Protein AF-A0A6C0L435-F1 (afdb_monomer)

Foldseek 3Di:
DWDAAPPVRAIDDDDPVPDPDDPDPHDHDPLRVVVQLPDQDFGADPPPRDTDGPPPCPCVPVVVVVVNVVVVVVLVVLLVVLQVQLLVQLVVVVLVCCVVPPPPSVVVVVVLVPDPVNRVVSSVSSVVVVVVVCVVVVHDPCRSHD

Secondary structure (DSSP, 8-state):
-EEE-TTT--EEE--GGG-S--SSSS---HHHHHHHTSSSSPEE-TTT--EE---------HHHHHHHHHHHHHHHHHHHHHHHHHHHHHHHHHHHHHHHH-S-HHHHHHHHHH-TTHHHHHHHHHHHHHHHHHHHHT--S--S--

Organism: NCBI:txid1070528

Mean predicted aligned error: 13.11 Å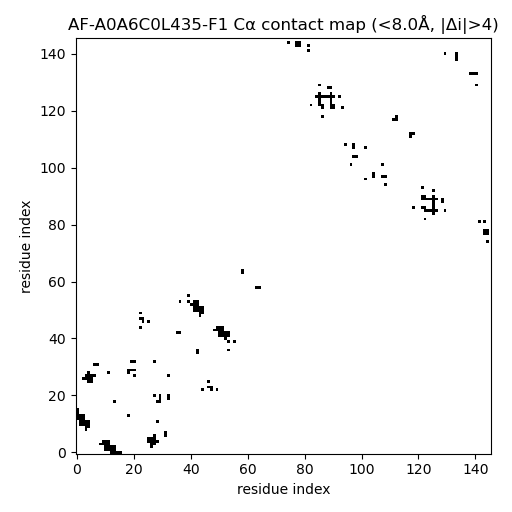

InterPro domains:
  IPR013083 Zinc finger, RING/FYVE/PHD-type [G3DSA:3.30.40.10] (1-66)

Structure (mmCIF, N/CA/C/O backbone):
data_AF-A0A6C0L435-F1
#
_entry.id   AF-A0A6C0L435-F1
#
loop_
_atom_site.group_PDB
_atom_site.id
_atom_site.type_symbol
_atom_site.label_atom_id
_atom_site.label_alt_id
_atom_site.label_comp_id
_atom_site.label_asym_id
_atom_site.label_entity_id
_atom_site.label_seq_id
_atom_site.pdbx_PDB_ins_code
_atom_site.Cartn_x
_atom_site.Cartn_y
_atom_site.Cartn_z
_atom_site.occupancy
_atom_site.B_iso_or_equiv
_atom_site.auth_seq_id
_atom_site.auth_comp_id
_atom_site.auth_asym_id
_atom_site.auth_atom_id
_atom_site.pdbx_PDB_model_num
ATOM 1 N N . MET A 1 1 ? -1.080 -7.404 27.192 1.00 73.25 1 MET A N 1
ATOM 2 C CA . MET A 1 1 ? -1.342 -8.699 26.517 1.00 73.25 1 MET A CA 1
ATOM 3 C C . MET A 1 1 ? -1.484 -8.397 25.034 1.00 73.25 1 MET A C 1
ATOM 5 O O . MET A 1 1 ? -1.904 -7.281 24.741 1.00 73.25 1 MET A O 1
ATOM 9 N N . SER A 1 2 ? -1.103 -9.305 24.133 1.00 80.06 2 SER A N 1
ATOM 10 C CA . SER A 1 2 ? -1.397 -9.1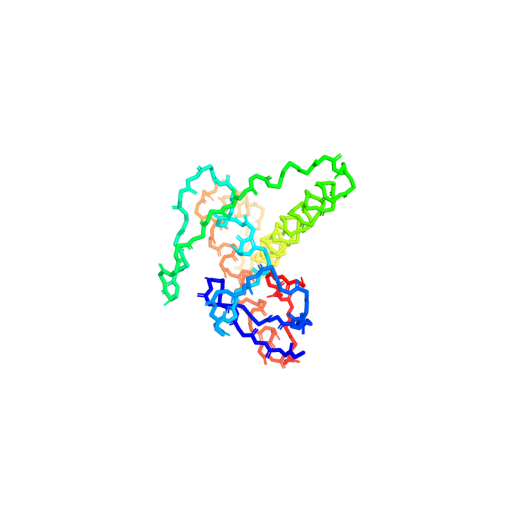49 22.702 1.00 80.06 2 SER A CA 1
ATOM 11 C C . SER A 1 2 ? -2.568 -10.044 22.297 1.00 80.06 2 SER A C 1
ATOM 13 O O . SER A 1 2 ? -2.703 -11.150 22.823 1.00 80.06 2 SER A O 1
ATOM 15 N N . ASP A 1 3 ? -3.447 -9.537 21.434 1.00 86.25 3 ASP A N 1
ATOM 16 C CA . ASP A 1 3 ? -4.533 -10.309 20.815 1.00 86.25 3 ASP A CA 1
ATOM 17 C C . ASP A 1 3 ? -4.888 -9.714 19.440 1.00 86.25 3 ASP A C 1
ATOM 19 O O . ASP A 1 3 ? -4.540 -8.568 19.129 1.00 86.25 3 ASP A O 1
ATOM 23 N N . ILE A 1 4 ? -5.570 -10.496 18.604 1.00 85.50 4 ILE A N 1
ATOM 24 C CA . ILE A 1 4 ? -5.944 -10.131 17.236 1.00 85.50 4 ILE A CA 1
ATOM 25 C C . ILE A 1 4 ? -7.358 -9.549 17.228 1.00 85.50 4 ILE A C 1
ATOM 27 O O . ILE A 1 4 ? -8.328 -10.167 17.675 1.00 85.50 4 ILE A O 1
ATOM 31 N N . CYS A 1 5 ? -7.495 -8.327 16.715 1.00 83.69 5 CYS A N 1
ATOM 32 C CA . CYS A 1 5 ? -8.785 -7.659 16.601 1.00 83.69 5 CYS A CA 1
ATOM 33 C C . CYS A 1 5 ? -9.676 -8.401 15.599 1.00 83.69 5 CYS A C 1
ATOM 35 O O . CYS A 1 5 ? -9.318 -8.547 14.434 1.00 83.69 5 CYS A O 1
ATOM 37 N N . HIS A 1 6 ? -10.886 -8.785 16.005 1.00 85.44 6 HIS A N 1
ATOM 38 C CA . HIS A 1 6 ? -11.796 -9.566 15.157 1.00 85.44 6 HIS A CA 1
ATOM 39 C C . HIS A 1 6 ? -12.408 -8.775 13.985 1.00 85.44 6 HIS A C 1
ATOM 41 O O . HIS A 1 6 ? -13.062 -9.365 13.131 1.00 85.44 6 HIS A O 1
ATOM 47 N N . ILE A 1 7 ? -12.218 -7.451 13.937 1.00 83.06 7 ILE A N 1
ATOM 48 C CA . ILE A 1 7 ? -12.718 -6.596 12.848 1.00 83.06 7 ILE A CA 1
ATOM 49 C C . ILE A 1 7 ? -11.614 -6.290 11.837 1.00 83.06 7 ILE A C 1
ATOM 51 O O . ILE A 1 7 ? -11.785 -6.549 10.650 1.00 83.06 7 ILE A O 1
ATOM 55 N N . CYS A 1 8 ? -10.488 -5.724 12.281 1.00 79.75 8 CYS A N 1
ATOM 56 C CA . CYS A 1 8 ? -9.392 -5.374 11.374 1.00 79.75 8 CYS A CA 1
ATOM 57 C C . CYS A 1 8 ? -8.374 -6.502 11.162 1.00 79.75 8 CYS A C 1
ATOM 59 O O . CYS A 1 8 ? -7.521 -6.355 10.295 1.00 79.75 8 CYS A O 1
ATOM 61 N N . LEU A 1 9 ? -8.482 -7.617 11.898 1.00 85.00 9 LEU A N 1
ATOM 62 C CA . LEU A 1 9 ? -7.597 -8.790 11.819 1.00 85.00 9 LEU A CA 1
ATOM 63 C C . LEU A 1 9 ? -6.117 -8.479 12.090 1.00 85.00 9 LEU A C 1
ATOM 65 O O . LEU A 1 9 ? -5.226 -9.190 11.636 1.00 85.00 9 LEU A O 1
ATOM 69 N N . GLU A 1 10 ? -5.858 -7.421 12.850 1.00 73.69 10 GLU A N 1
ATOM 70 C CA . GLU A 1 10 ? -4.519 -6.973 13.237 1.00 73.69 10 GLU A CA 1
ATOM 71 C C . GLU A 1 10 ? -4.243 -7.316 14.706 1.00 73.69 10 GLU A C 1
ATOM 73 O O . GLU A 1 10 ? -5.156 -7.284 15.536 1.00 73.69 10 GLU A O 1
ATOM 78 N N . GLU A 1 11 ? -2.986 -7.615 15.033 1.00 78.62 11 GLU A N 1
ATOM 79 C CA . GLU A 1 11 ? -2.529 -7.850 16.407 1.00 78.62 11 GLU A CA 1
ATOM 80 C C . GLU A 1 11 ? -2.279 -6.519 17.132 1.00 78.62 11 GLU A C 1
ATOM 82 O O . GLU A 1 11 ? -1.626 -5.628 16.589 1.00 78.62 11 GLU A O 1
ATOM 87 N N . TYR A 1 12 ? -2.781 -6.386 18.361 1.00 74.69 12 TYR A N 1
ATOM 88 C CA . TYR A 1 12 ? -2.568 -5.207 19.204 1.00 74.69 12 TYR A CA 1
ATOM 89 C C . TYR A 1 12 ? -2.063 -5.608 20.581 1.00 74.69 12 TYR A C 1
ATOM 91 O O . TYR A 1 12 ? -2.621 -6.501 21.219 1.00 74.69 12 TYR A O 1
ATOM 99 N N . GLU A 1 13 ? -1.089 -4.859 21.096 1.00 78.50 13 GLU A N 1
ATOM 100 C CA . GLU A 1 13 ? -0.832 -4.820 22.531 1.00 78.50 13 GLU A CA 1
ATOM 101 C C . GLU A 1 13 ? -1.871 -3.930 23.216 1.00 78.50 13 GLU A C 1
ATOM 103 O O . GLU A 1 13 ? -2.045 -2.761 22.870 1.00 78.50 13 GLU A O 1
ATOM 108 N N . TYR A 1 14 ? -2.567 -4.474 24.212 1.00 70.12 14 TYR A N 1
ATOM 109 C CA . TYR A 1 14 ? -3.569 -3.726 24.963 1.00 70.12 14 TYR A CA 1
ATOM 110 C C . TYR A 1 14 ? -3.527 -4.031 26.462 1.00 70.12 14 TYR A C 1
ATOM 112 O O . TYR A 1 14 ? -3.010 -5.061 26.927 1.00 70.12 14 TYR A O 1
ATOM 120 N N . ILE A 1 15 ? -4.095 -3.094 27.220 1.00 77.81 15 ILE A N 1
ATOM 121 C CA . ILE A 1 15 ? -4.386 -3.227 28.645 1.00 77.81 15 ILE A CA 1
ATOM 122 C C . ILE A 1 15 ? -5.883 -3.552 28.738 1.00 77.81 15 ILE A C 1
ATOM 124 O O . ILE A 1 15 ? -6.685 -2.754 28.262 1.00 77.81 15 ILE A O 1
ATOM 128 N N . PRO A 1 16 ? -6.294 -4.699 29.307 1.00 75.94 16 PRO A N 1
ATOM 129 C CA . PRO A 1 16 ? -7.705 -5.095 29.345 1.00 75.94 16 PRO A CA 1
ATOM 130 C C . PRO A 1 16 ? -8.637 -4.034 29.939 1.00 75.94 16 PRO A C 1
ATOM 132 O O . PRO A 1 16 ? -9.746 -3.845 29.460 1.00 75.94 16 PRO A O 1
ATOM 135 N N . GLU A 1 17 ? -8.155 -3.293 30.934 1.00 74.62 17 GLU A N 1
ATOM 136 C CA . GLU A 1 17 ? -8.886 -2.221 31.619 1.00 74.62 17 GLU A CA 1
ATOM 137 C C . GLU A 1 17 ? -9.129 -0.979 30.741 1.00 74.62 17 GLU A C 1
ATOM 139 O O . GLU A 1 17 ? -9.968 -0.150 31.080 1.00 74.62 17 GLU A O 1
ATOM 144 N N . SER A 1 18 ? -8.402 -0.822 29.627 1.00 73.88 18 SER A N 1
ATOM 145 C CA . SER A 1 18 ? -8.553 0.311 28.703 1.00 73.88 18 SER A CA 1
ATOM 146 C C . SER A 1 18 ? -9.403 -0.006 27.468 1.00 73.88 18 SER A C 1
ATOM 148 O O . SER A 1 18 ? -9.595 0.869 26.618 1.00 73.88 18 SER A O 1
ATOM 150 N N . LEU A 1 19 ? -9.915 -1.234 27.347 1.00 78.25 19 LEU A N 1
ATOM 151 C CA . LEU A 1 19 ? -10.854 -1.609 26.293 1.00 78.25 19 LEU A CA 1
ATOM 152 C C . LEU A 1 19 ? -12.219 -0.970 26.537 1.00 78.25 19 LEU A C 1
ATOM 154 O O . LEU A 1 19 ? -12.815 -1.121 27.598 1.00 78.25 19 LEU A O 1
ATOM 158 N N . LEU A 1 20 ? -12.739 -0.298 25.512 1.00 77.94 20 LEU A N 1
ATOM 159 C CA . LEU A 1 20 ? -14.074 0.307 25.539 1.00 77.94 20 LEU A CA 1
ATOM 160 C C . LEU A 1 20 ? -15.197 -0.732 25.419 1.00 77.94 20 LEU A C 1
ATOM 162 O O . LEU A 1 20 ? -16.346 -0.454 25.747 1.00 77.94 20 LEU A O 1
ATOM 166 N N . LYS A 1 21 ? -14.876 -1.911 24.888 1.00 82.56 21 LYS A N 1
ATOM 167 C CA . LYS A 1 21 ? -15.815 -3.008 24.686 1.00 82.56 21 LYS A CA 1
ATOM 168 C C . LYS A 1 21 ? -15.874 -3.892 25.930 1.00 82.56 21 LYS A C 1
ATOM 170 O O . LYS A 1 21 ? -14.858 -4.483 26.283 1.00 82.56 21 LYS A O 1
ATOM 175 N N . ASP A 1 22 ? -17.069 -4.100 26.486 1.00 83.06 22 ASP A N 1
ATOM 176 C CA . ASP A 1 22 ? -17.284 -4.987 27.646 1.00 83.06 22 ASP A CA 1
ATOM 177 C C . ASP A 1 22 ? -18.210 -6.193 27.375 1.00 83.06 22 ASP A C 1
ATOM 179 O O . ASP A 1 22 ? -18.336 -7.087 28.208 1.00 83.06 22 ASP A O 1
ATOM 183 N N . CYS A 1 23 ? -18.841 -6.257 26.199 1.00 83.00 23 CYS A N 1
ATOM 184 C CA . CYS A 1 23 ? -20.000 -7.129 25.996 1.00 83.00 23 CYS A CA 1
ATOM 185 C C . CYS A 1 23 ? -19.681 -8.626 25.833 1.00 83.00 23 CYS A C 1
ATOM 187 O O . CYS A 1 23 ? -20.556 -9.468 26.030 1.00 83.00 23 CYS A O 1
ATOM 189 N N . CYS A 1 24 ? -18.457 -8.980 25.432 1.00 86.50 24 CYS A N 1
ATOM 190 C CA . CYS A 1 24 ? -18.016 -10.368 25.252 1.00 86.50 24 CYS A CA 1
ATOM 191 C C . CYS A 1 24 ? -16.478 -10.464 25.290 1.00 86.50 24 CYS A C 1
ATOM 193 O O . CYS A 1 24 ? -15.814 -9.431 25.193 1.00 86.50 24 CYS A O 1
ATOM 195 N N . PRO A 1 25 ? -15.874 -11.662 25.389 1.00 86.38 25 PRO A N 1
ATOM 196 C CA . PRO A 1 25 ? -14.418 -11.795 25.506 1.00 86.38 25 PRO A CA 1
ATOM 197 C C . PRO A 1 25 ? -13.656 -11.567 24.191 1.00 86.38 25 PRO A C 1
ATOM 199 O O . PRO A 1 25 ? -12.444 -11.407 24.224 1.00 86.38 25 PRO A O 1
ATOM 202 N N . ALA A 1 26 ? -14.332 -11.541 23.035 1.00 87.38 26 ALA A N 1
ATOM 203 C CA . ALA A 1 26 ? -13.662 -11.351 21.749 1.00 87.38 26 ALA A CA 1
ATOM 204 C C . ALA A 1 26 ? -12.985 -9.977 21.660 1.00 87.38 26 ALA A C 1
ATOM 206 O O . ALA A 1 26 ? -13.637 -8.947 21.857 1.00 87.38 26 ALA A O 1
ATOM 207 N N . PHE A 1 27 ? -11.694 -9.941 21.342 1.00 88.00 27 PHE A N 1
ATOM 208 C CA . PHE A 1 27 ? -10.960 -8.687 21.262 1.00 88.00 27 PHE A CA 1
ATOM 209 C C . PHE A 1 27 ? -11.344 -7.883 20.010 1.00 88.00 27 PHE A C 1
ATOM 211 O O . PHE A 1 27 ? -11.270 -8.367 18.877 1.00 88.00 27 PHE A O 1
ATOM 218 N N . ILE A 1 28 ? -11.760 -6.632 20.221 1.00 84.81 28 ILE A N 1
ATOM 219 C CA . ILE A 1 28 ? -11.984 -5.626 19.178 1.00 84.81 28 ILE A CA 1
ATOM 220 C C . ILE A 1 28 ? -11.251 -4.368 19.632 1.00 84.81 28 ILE A C 1
ATOM 222 O O . ILE A 1 28 ? -11.540 -3.849 20.708 1.00 84.81 28 ILE A O 1
ATOM 226 N N . CYS A 1 29 ? -10.305 -3.876 18.830 1.00 80.69 29 CYS A N 1
ATOM 227 C CA . CYS A 1 29 ? -9.523 -2.701 19.199 1.00 80.69 29 CYS A CA 1
ATOM 228 C C . CYS A 1 29 ? -10.418 -1.456 19.327 1.00 80.69 29 CYS A C 1
ATOM 230 O O . CYS A 1 29 ? -11.418 -1.313 18.618 1.00 80.69 29 CYS A O 1
ATOM 232 N N . ASN A 1 30 ? -10.030 -0.516 20.193 1.00 79.69 30 ASN A N 1
ATOM 233 C CA . ASN A 1 30 ? -10.811 0.697 20.459 1.00 79.69 30 ASN A CA 1
ATOM 234 C C . ASN A 1 30 ? -11.072 1.541 19.202 1.00 79.69 30 ASN A C 1
ATOM 236 O O . ASN A 1 30 ? -12.099 2.206 19.130 1.00 79.69 30 ASN A O 1
ATOM 240 N N . CYS A 1 31 ? -10.192 1.488 18.196 1.00 76.75 31 CYS A N 1
ATOM 241 C CA . CYS A 1 31 ? -10.419 2.160 16.915 1.00 76.75 31 CYS A CA 1
ATOM 242 C C . CYS A 1 31 ? -11.590 1.530 16.145 1.00 76.75 31 CYS A C 1
ATOM 244 O O . CYS A 1 31 ? -12.470 2.236 15.661 1.00 76.75 31 CYS A O 1
ATOM 246 N N . CYS A 1 32 ? -11.623 0.197 16.043 1.00 77.31 32 CYS A N 1
ATOM 247 C CA . CYS A 1 32 ? -12.716 -0.508 15.374 1.00 77.31 32 CYS A CA 1
ATOM 248 C C . CYS A 1 32 ? -14.017 -0.411 16.173 1.00 77.31 32 CYS A C 1
ATOM 250 O O . CYS A 1 32 ? -15.075 -0.221 15.583 1.00 77.31 32 CYS A O 1
ATOM 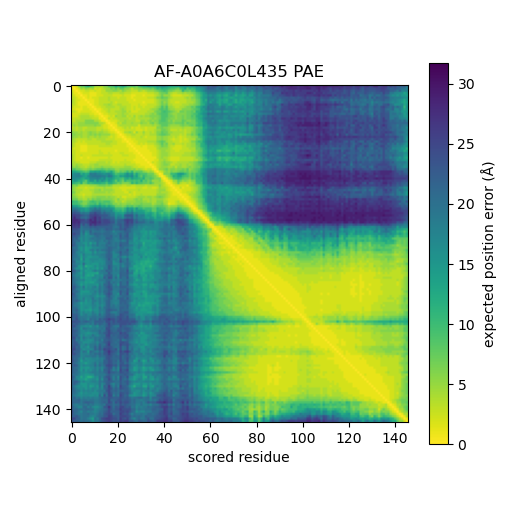252 N N . TRP A 1 33 ? -13.930 -0.489 17.504 1.00 82.25 33 TRP A N 1
ATOM 253 C CA . TRP A 1 33 ? -15.078 -0.294 18.383 1.00 82.25 33 TRP A CA 1
ATOM 254 C C . TRP A 1 33 ? -15.639 1.124 18.252 1.00 82.25 33 TRP A C 1
ATOM 256 O O . TRP A 1 33 ? -16.821 1.274 17.991 1.00 82.25 33 TRP A O 1
ATOM 266 N N . GLY A 1 34 ? -14.795 2.160 18.301 1.00 74.75 34 GLY A N 1
ATOM 267 C CA . GLY A 1 34 ? -15.205 3.558 18.129 1.00 74.75 34 GLY A CA 1
ATOM 268 C C . GLY A 1 34 ? -15.950 3.824 16.820 1.00 74.75 34 GLY A C 1
ATOM 269 O O . GLY A 1 34 ? -16.961 4.514 16.826 1.00 74.75 34 GLY A O 1
ATOM 270 N N . ARG A 1 35 ? -15.526 3.197 15.715 1.00 74.56 35 ARG A N 1
ATOM 271 C CA . ARG A 1 35 ? -16.231 3.294 14.424 1.00 74.56 35 ARG A CA 1
ATOM 272 C C . ARG A 1 35 ? -17.618 2.664 14.434 1.00 74.56 35 ARG A C 1
ATOM 274 O O . ARG A 1 35 ? -18.492 3.143 13.722 1.00 74.56 35 ARG A O 1
ATOM 281 N N . LEU A 1 36 ? -17.823 1.601 15.216 1.00 73.12 36 LEU A N 1
ATOM 282 C CA . LEU A 1 36 ? -19.159 1.036 15.413 1.00 73.12 36 LEU A CA 1
ATOM 283 C C . LEU A 1 36 ? -20.050 1.989 16.213 1.00 73.12 36 LEU A C 1
ATOM 285 O O . LEU A 1 36 ? -21.252 1.974 16.025 1.00 73.12 36 LEU A O 1
ATOM 289 N N . LEU A 1 37 ? -19.476 2.833 17.072 1.00 70.50 37 LEU A N 1
ATOM 290 C CA . LEU A 1 37 ? -20.217 3.757 17.934 1.00 70.50 37 LEU A CA 1
ATOM 291 C C . LEU A 1 37 ? -20.571 5.093 17.247 1.00 70.50 37 LEU A C 1
ATOM 293 O O . LEU A 1 37 ? -21.259 5.912 17.850 1.00 70.50 37 LEU A O 1
ATOM 297 N N . ASP A 1 38 ? -20.113 5.338 16.014 1.00 63.28 38 ASP A N 1
ATOM 298 C CA . ASP A 1 38 ? -20.179 6.656 15.353 1.00 63.28 38 ASP A CA 1
ATOM 299 C C . ASP A 1 38 ? -21.563 6.987 14.732 1.00 63.28 38 ASP A C 1
ATOM 301 O O . ASP A 1 38 ? -21.722 8.000 14.049 1.00 63.28 38 ASP A O 1
ATOM 305 N N . SER A 1 39 ? -22.598 6.165 14.971 1.00 58.38 39 SER A N 1
ATOM 306 C CA . SER A 1 39 ? -23.988 6.459 14.573 1.00 58.38 39 SER A CA 1
ATOM 307 C C . SER A 1 39 ? -24.962 6.433 15.759 1.00 58.38 39 SER A C 1
ATOM 309 O O . SER A 1 39 ? -24.759 5.723 16.739 1.00 58.38 39 SER A O 1
ATOM 311 N N . ASN A 1 40 ? -26.048 7.209 15.665 1.00 55.16 40 ASN A N 1
ATOM 312 C CA . ASN A 1 40 ? -27.116 7.301 16.678 1.00 55.16 40 ASN A CA 1
ATOM 313 C C . ASN A 1 40 ? -28.036 6.052 16.715 1.00 55.16 40 ASN A C 1
ATOM 315 O O . ASN A 1 40 ? -29.140 6.118 17.259 1.00 55.16 40 ASN A O 1
ATOM 319 N N . ASP A 1 41 ? -27.629 4.942 16.102 1.00 62.38 41 ASP A N 1
ATOM 320 C CA . ASP A 1 41 ? -28.462 3.752 15.969 1.00 62.38 41 ASP A CA 1
ATOM 321 C C . ASP A 1 41 ? -28.278 2.783 17.144 1.00 62.38 41 ASP A C 1
ATOM 323 O O . ASP A 1 41 ? -27.336 2.864 17.932 1.00 62.38 41 ASP A O 1
ATOM 327 N N . ILE A 1 42 ? -29.219 1.848 17.272 1.00 61.31 42 ILE A N 1
ATOM 328 C CA . ILE A 1 42 ? -29.047 0.683 18.137 1.00 61.31 42 ILE A CA 1
ATOM 329 C C . ILE A 1 42 ? -27.986 -0.207 17.491 1.00 61.31 42 ILE A C 1
ATOM 331 O O . ILE A 1 42 ? -28.193 -0.726 16.391 1.00 61.31 42 ILE A O 1
ATOM 335 N N . HIS A 1 43 ? -26.869 -0.398 18.185 1.00 73.38 43 HIS A N 1
ATOM 336 C CA . HIS A 1 43 ? -25.747 -1.174 17.677 1.00 73.38 43 HIS A CA 1
ATOM 337 C C . HIS A 1 43 ? -25.759 -2.592 18.222 1.00 73.38 43 HIS A C 1
ATOM 339 O O . HIS A 1 43 ? -26.158 -2.848 19.359 1.00 73.38 43 HIS A O 1
ATOM 345 N N . HIS A 1 44 ? -25.286 -3.516 17.393 1.00 81.38 44 HIS A N 1
ATOM 346 C CA . HIS A 1 44 ? -25.089 -4.910 17.762 1.00 81.38 44 HIS A CA 1
ATOM 347 C C . HIS A 1 44 ? -23.600 -5.219 17.731 1.00 81.38 44 HIS A C 1
ATOM 349 O O . HIS A 1 44 ? -22.880 -4.802 16.819 1.00 81.38 44 HIS A O 1
ATOM 355 N N . CYS A 1 45 ? -23.125 -5.988 18.708 1.00 82.44 45 CYS A N 1
ATOM 356 C CA . CYS A 1 45 ? -21.759 -6.484 18.651 1.00 82.44 45 CYS A CA 1
ATOM 357 C C . CYS A 1 45 ? -21.644 -7.464 17.477 1.00 82.44 45 CYS A C 1
ATOM 359 O O . CYS A 1 45 ? -22.410 -8.425 17.441 1.00 82.44 45 CYS A O 1
ATOM 361 N N . PRO A 1 46 ? -20.665 -7.316 16.569 1.00 81.69 46 PRO A N 1
ATOM 362 C CA . PRO A 1 46 ? -20.536 -8.210 15.416 1.00 81.69 46 PRO A CA 1
ATOM 363 C C . PRO A 1 46 ? -20.155 -9.653 15.785 1.00 81.69 46 PRO A C 1
ATOM 365 O O . PRO A 1 46 ? -20.095 -10.502 14.904 1.00 81.69 46 PRO A O 1
ATOM 368 N N . ILE A 1 47 ? -19.863 -9.932 17.061 1.00 86.94 47 ILE A N 1
ATOM 369 C CA . ILE A 1 47 ? -19.425 -11.253 17.528 1.00 86.94 47 ILE A CA 1
ATOM 370 C C . ILE A 1 47 ? -20.489 -11.954 18.370 1.00 86.94 47 ILE A C 1
ATOM 372 O O . ILE A 1 47 ? -20.752 -13.132 18.167 1.00 86.94 47 ILE A O 1
ATOM 376 N N . CYS A 1 48 ? -21.073 -11.253 19.344 1.00 86.31 48 CYS A N 1
ATOM 377 C CA . CYS A 1 48 ? -22.033 -11.842 20.283 1.00 86.31 48 CYS A CA 1
ATOM 378 C C . CYS A 1 48 ? -23.461 -11.320 20.107 1.00 86.31 48 CYS A C 1
ATOM 380 O O . CYS A 1 48 ? -24.323 -11.686 20.897 1.00 86.31 48 CYS A O 1
ATOM 382 N N . GLU A 1 49 ? -23.690 -10.429 19.137 1.00 84.69 49 GLU A N 1
ATOM 383 C CA . GLU A 1 49 ? -24.982 -9.795 18.832 1.00 84.69 49 GLU A CA 1
ATOM 384 C C . GLU A 1 49 ? -25.629 -9.038 20.003 1.00 84.69 49 GLU A C 1
ATOM 386 O O . GLU A 1 49 ? -26.741 -8.531 19.878 1.00 84.69 49 GLU A O 1
ATOM 391 N N . THR A 1 50 ? -24.923 -8.889 21.130 1.00 84.88 50 THR A N 1
ATOM 392 C CA . THR A 1 50 ? -25.392 -8.101 22.267 1.00 84.88 50 THR A CA 1
ATOM 393 C C . THR A 1 50 ? -25.673 -6.681 21.806 1.00 84.88 50 THR A C 1
ATOM 395 O O . THR A 1 50 ? -24.807 -6.024 21.220 1.00 84.88 50 THR A O 1
ATOM 398 N N . VAL A 1 51 ? -26.892 -6.233 22.090 1.00 78.81 51 VAL A N 1
ATOM 399 C CA . VAL A 1 51 ? -27.347 -4.877 21.819 1.00 78.81 51 VAL A CA 1
ATOM 400 C C . VAL A 1 51 ? -26.691 -3.929 22.810 1.00 78.81 51 VAL A C 1
ATOM 402 O O . VAL A 1 51 ? -26.753 -4.158 24.019 1.00 78.81 51 VAL A O 1
ATOM 405 N N . PHE A 1 52 ? -26.109 -2.848 22.312 1.00 72.56 52 PHE A N 1
ATOM 406 C CA . PHE A 1 52 ? -25.660 -1.739 23.141 1.00 72.56 52 PHE A CA 1
ATOM 407 C C . PHE A 1 52 ? -26.183 -0.430 22.562 1.00 72.56 52 PHE A C 1
ATOM 409 O O . PHE A 1 52 ? -26.141 -0.184 21.356 1.00 72.56 52 PHE A O 1
ATOM 416 N N . GLN A 1 53 ? -26.702 0.414 23.447 1.00 61.44 53 GLN A N 1
ATOM 417 C CA . GLN A 1 53 ? -26.950 1.807 23.130 1.00 61.44 53 GLN A CA 1
ATOM 418 C C . GLN A 1 53 ? -25.755 2.599 23.616 1.00 61.44 53 GLN A C 1
ATOM 420 O O . GLN A 1 53 ? -25.379 2.540 24.786 1.00 61.44 53 GLN A O 1
ATOM 425 N N . VAL A 1 54 ? -25.159 3.339 22.694 1.00 58.59 54 VAL A N 1
ATOM 426 C CA . VAL A 1 54 ? -24.263 4.417 23.070 1.00 58.59 54 VAL A CA 1
ATOM 427 C C . VAL A 1 54 ? -25.193 5.511 23.559 1.00 58.59 54 VAL A C 1
ATOM 429 O O . VAL A 1 54 ? -25.788 6.225 22.750 1.00 58.59 54 VAL A O 1
ATOM 432 N N . ASP A 1 55 ? -25.362 5.631 24.879 1.00 50.31 55 ASP A N 1
ATOM 433 C CA . ASP A 1 55 ? -25.667 6.947 25.432 1.00 50.31 55 ASP A CA 1
ATOM 434 C C . ASP A 1 55 ? -24.627 7.843 24.798 1.00 50.31 55 ASP A C 1
ATOM 436 O O . ASP A 1 55 ? -23.436 7.561 24.973 1.00 50.31 55 ASP A O 1
ATOM 440 N N . ARG A 1 56 ? -25.058 8.805 23.962 1.00 46.59 56 ARG A N 1
ATOM 441 C CA . ARG A 1 56 ? -24.140 9.750 23.330 1.00 46.59 56 ARG A CA 1
ATOM 442 C C . ARG A 1 56 ? -23.139 10.087 24.408 1.00 46.59 56 ARG A C 1
ATOM 444 O O . ARG A 1 56 ? -23.505 10.665 25.433 1.00 46.59 56 ARG A O 1
ATOM 451 N N . ILE A 1 57 ? -21.889 9.699 24.181 1.00 47.69 57 ILE A N 1
ATOM 452 C CA . ILE A 1 57 ? -20.814 10.373 24.858 1.00 47.69 57 ILE A CA 1
ATOM 453 C C . ILE A 1 57 ? -20.957 11.759 24.245 1.00 47.69 57 ILE A C 1
ATOM 455 O O . ILE A 1 57 ? -20.458 12.028 23.153 1.00 47.69 57 ILE A O 1
ATOM 459 N N . ASP A 1 58 ? -21.770 12.611 24.873 1.00 44.38 58 ASP A N 1
ATOM 460 C CA . ASP A 1 58 ? -21.585 14.036 24.785 1.00 44.38 58 ASP A CA 1
ATOM 461 C C . ASP A 1 58 ? -20.165 14.162 25.297 1.00 44.38 58 ASP A C 1
ATOM 463 O O . ASP A 1 58 ? -19.895 14.152 26.500 1.00 44.38 58 ASP A O 1
ATOM 467 N N . ILE A 1 59 ? -19.223 14.131 24.356 1.00 48.41 59 ILE A N 1
ATOM 468 C CA . ILE A 1 59 ? -17.839 14.447 24.607 1.00 48.41 59 ILE A CA 1
ATOM 469 C C . ILE A 1 59 ? -17.862 15.956 24.867 1.00 48.41 59 ILE A C 1
ATOM 471 O O . ILE A 1 59 ? -17.474 16.772 24.035 1.00 48.41 59 ILE A O 1
ATOM 475 N N . ALA A 1 60 ? -18.421 16.333 26.016 1.00 48.44 60 ALA A N 1
ATOM 476 C CA . ALA A 1 60 ? -18.412 17.672 26.563 1.00 48.44 60 ALA A CA 1
ATOM 477 C C . ALA A 1 60 ? -16.981 18.052 26.968 1.00 48.44 60 ALA A C 1
ATOM 479 O O . ALA A 1 60 ? -16.705 19.225 27.193 1.00 48.44 60 ALA A O 1
ATOM 480 N N . ASP A 1 61 ? -16.066 17.074 27.020 1.00 52.84 61 ASP A N 1
ATOM 481 C CA . ASP A 1 61 ? -14.642 17.294 27.205 1.00 52.84 61 ASP A CA 1
ATOM 482 C C . ASP A 1 61 ? -13.913 17.441 25.849 1.00 52.84 61 ASP A C 1
ATOM 484 O O . ASP A 1 61 ? -13.574 16.442 25.205 1.00 52.84 61 ASP A O 1
ATOM 488 N N . PRO A 1 62 ? -13.616 18.671 25.394 1.00 56.53 62 PRO A N 1
ATOM 489 C CA . PRO A 1 62 ? -12.927 18.918 24.126 1.00 56.53 62 PRO A CA 1
ATOM 490 C C . PRO A 1 62 ? -11.563 18.213 24.013 1.00 56.53 62 PRO A C 1
ATOM 492 O O . PRO A 1 62 ? -11.079 17.997 22.898 1.00 56.53 62 PRO A O 1
ATOM 495 N N . ILE A 1 63 ? -10.949 17.817 25.134 1.00 57.91 63 ILE A N 1
ATOM 496 C CA . ILE A 1 63 ? -9.640 17.154 25.167 1.00 57.91 63 ILE A CA 1
ATOM 497 C C . ILE A 1 63 ? -9.717 15.728 24.605 1.00 57.91 63 ILE A C 1
ATOM 499 O O . ILE A 1 63 ? -8.846 15.324 23.828 1.00 57.91 63 ILE A O 1
ATOM 503 N N . SER A 1 64 ? -10.746 14.959 24.959 1.00 51.78 64 SER A N 1
ATOM 504 C CA . SER A 1 64 ? -10.900 13.578 24.476 1.00 51.78 64 SER A CA 1
ATOM 505 C C . SER A 1 64 ? -11.305 13.534 22.998 1.00 51.78 64 SER A C 1
ATOM 507 O O . SER A 1 64 ? -10.743 12.739 22.240 1.00 51.78 64 SER A O 1
ATOM 509 N N . ARG A 1 65 ? -12.147 14.475 22.542 1.00 58.28 65 ARG A N 1
ATOM 510 C CA . ARG A 1 65 ? -12.465 14.656 21.112 1.00 58.28 65 ARG A CA 1
ATOM 511 C C . ARG A 1 65 ? -11.226 15.006 20.285 1.00 58.28 65 ARG A C 1
ATOM 513 O O . ARG A 1 65 ? -11.024 14.447 19.209 1.00 58.28 65 ARG A O 1
ATOM 520 N N . TYR A 1 66 ? -10.377 15.900 20.794 1.00 64.50 66 TYR A N 1
ATOM 521 C CA . TYR A 1 66 ? -9.118 16.257 20.138 1.00 64.50 66 TYR A CA 1
ATOM 522 C C . TYR A 1 66 ? -8.177 15.052 20.007 1.00 64.50 66 TYR A C 1
ATOM 524 O O . TYR A 1 66 ? -7.606 14.837 18.940 1.00 64.50 66 TYR A O 1
ATOM 532 N N . ARG A 1 67 ? -8.042 14.230 21.060 1.00 63.53 67 ARG A N 1
ATOM 533 C CA . ARG A 1 67 ? -7.208 13.016 21.017 1.00 63.53 67 ARG A CA 1
ATOM 534 C C . ARG A 1 67 ? -7.708 11.995 19.997 1.00 63.53 67 ARG A C 1
ATOM 536 O O . ARG A 1 67 ? -6.880 11.420 19.296 1.00 63.53 67 ARG A O 1
ATOM 543 N N . TYR A 1 68 ? -9.023 11.799 19.893 1.00 63.97 68 TYR A N 1
ATOM 544 C CA . TYR A 1 68 ? -9.617 10.906 18.895 1.00 63.97 68 TYR A CA 1
ATOM 545 C C . TYR A 1 68 ? -9.280 11.358 17.466 1.00 63.97 68 TYR A C 1
ATOM 547 O O . TYR A 1 68 ? -8.659 10.610 16.715 1.00 63.97 68 TYR A O 1
ATOM 555 N N . ILE A 1 69 ? -9.566 12.624 17.136 1.00 71.00 69 ILE A N 1
ATOM 556 C CA . ILE A 1 69 ? -9.269 13.204 15.813 1.00 71.00 69 ILE A CA 1
ATOM 557 C C . ILE A 1 69 ? -7.769 13.124 15.500 1.00 71.00 69 ILE A C 1
ATOM 559 O O . ILE A 1 69 ? -7.372 12.807 14.381 1.00 71.00 69 ILE A O 1
ATOM 563 N N . LEU A 1 70 ? -6.914 13.406 16.485 1.00 71.50 70 LEU A N 1
ATOM 564 C CA . LEU A 1 70 ? -5.467 13.366 16.306 1.00 71.50 70 LEU A CA 1
ATOM 565 C C . LEU A 1 70 ? -4.959 11.942 16.034 1.00 71.50 70 LEU A C 1
ATOM 567 O O . LEU A 1 70 ? -4.059 11.771 15.210 1.00 71.50 70 LEU A O 1
ATOM 571 N N . ASN A 1 71 ? -5.532 10.929 16.688 1.00 68.31 71 ASN A N 1
ATOM 572 C CA . ASN A 1 71 ? -5.206 9.530 16.418 1.00 68.31 71 ASN A CA 1
ATOM 573 C C . ASN A 1 71 ? -5.683 9.090 15.032 1.00 68.31 71 ASN A C 1
ATOM 575 O O . ASN A 1 71 ? -4.893 8.481 14.313 1.00 68.31 71 ASN A O 1
ATOM 579 N N . ASP A 1 72 ? -6.893 9.464 14.616 1.00 70.44 72 ASP A N 1
ATOM 580 C CA . ASP A 1 72 ? -7.396 9.184 13.264 1.00 70.44 72 ASP A CA 1
ATOM 581 C C . ASP A 1 72 ? -6.523 9.834 12.184 1.00 70.44 72 ASP A C 1
ATOM 583 O O . ASP A 1 72 ? -6.131 9.179 11.216 1.00 70.44 72 ASP A O 1
ATOM 587 N N . CYS A 1 73 ? -6.129 11.096 12.373 1.00 73.38 73 CYS A N 1
ATOM 588 C CA . CYS A 1 73 ? -5.203 11.773 11.467 1.00 73.38 73 CYS A CA 1
ATOM 589 C C . CYS A 1 73 ? -3.852 11.052 11.397 1.00 73.38 73 CYS A C 1
ATOM 591 O O . CYS A 1 73 ? -3.332 10.838 10.304 1.00 73.38 73 CYS A O 1
ATOM 593 N N . LYS A 1 74 ? -3.276 10.649 12.539 1.00 72.75 74 LYS A N 1
ATOM 594 C CA . LYS A 1 74 ? -2.013 9.889 12.568 1.00 72.75 74 LYS A CA 1
ATOM 595 C C . LYS A 1 74 ? -2.131 8.571 11.810 1.00 72.75 74 LYS A C 1
ATOM 597 O O . LYS A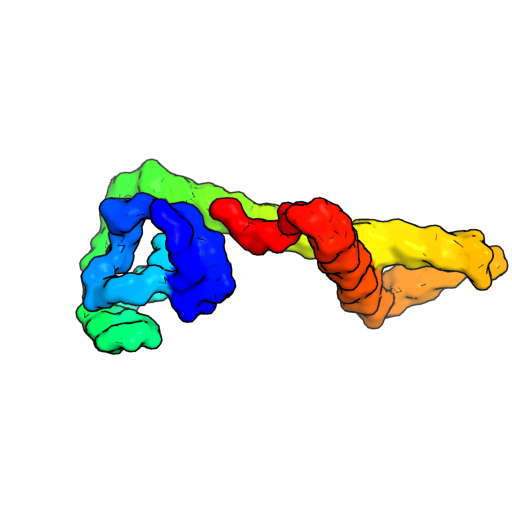 1 74 ? -1.275 8.269 10.985 1.00 72.75 74 LYS A O 1
ATOM 602 N N . CYS A 1 75 ? -3.204 7.831 12.064 1.00 72.69 75 CYS A N 1
ATOM 603 C CA . CYS A 1 75 ? -3.569 6.598 11.377 1.00 72.69 75 CYS A CA 1
ATOM 604 C C . CYS A 1 75 ? -3.638 6.813 9.852 1.00 72.69 75 CYS A C 1
ATOM 606 O O . CYS A 1 75 ? -3.016 6.075 9.083 1.00 72.69 75 CYS A O 1
ATOM 608 N N . PHE A 1 76 ? -4.316 7.875 9.412 1.00 78.81 76 PHE A N 1
ATOM 609 C CA . PHE A 1 76 ? -4.429 8.231 8.003 1.00 78.81 76 PHE A CA 1
ATOM 610 C C . PHE A 1 76 ? -3.073 8.588 7.378 1.00 78.81 76 PHE A C 1
ATOM 612 O O . PHE A 1 76 ? -2.710 8.026 6.344 1.00 78.81 76 PHE A O 1
ATOM 619 N N . PHE A 1 77 ? -2.298 9.477 8.008 1.00 82.25 77 PHE A N 1
ATOM 620 C CA . PHE A 1 77 ? -0.973 9.870 7.516 1.00 82.25 77 PHE A CA 1
ATOM 621 C C . PHE A 1 77 ? -0.013 8.688 7.446 1.00 82.25 77 PHE A C 1
ATOM 623 O O . PHE A 1 77 ? 0.748 8.570 6.486 1.00 82.25 77 PHE A O 1
ATOM 630 N N . TYR A 1 78 ? -0.075 7.792 8.430 1.00 80.00 78 TYR A N 1
ATOM 631 C CA . TYR A 1 78 ? 0.744 6.594 8.445 1.00 80.00 78 TYR A CA 1
ATOM 632 C C . TYR A 1 78 ? 0.408 5.686 7.251 1.00 80.00 78 TYR A C 1
ATOM 634 O O . TYR A 1 78 ? 1.295 5.349 6.463 1.00 80.00 78 TYR A O 1
ATOM 642 N N . ARG A 1 79 ? -0.877 5.389 7.021 1.00 81.31 79 ARG A N 1
ATOM 643 C CA . ARG A 1 79 ? -1.332 4.605 5.856 1.00 81.31 79 ARG A CA 1
ATOM 644 C C . ARG A 1 79 ? -0.967 5.251 4.527 1.00 81.31 79 ARG A C 1
ATOM 646 O O . ARG A 1 79 ? -0.499 4.578 3.611 1.00 81.31 79 ARG A O 1
ATOM 653 N N . PHE A 1 80 ? -1.143 6.563 4.430 1.00 87.19 80 PHE A N 1
ATOM 654 C CA . PHE A 1 80 ? -0.744 7.315 3.250 1.00 87.19 80 PHE A CA 1
ATOM 655 C C . PHE A 1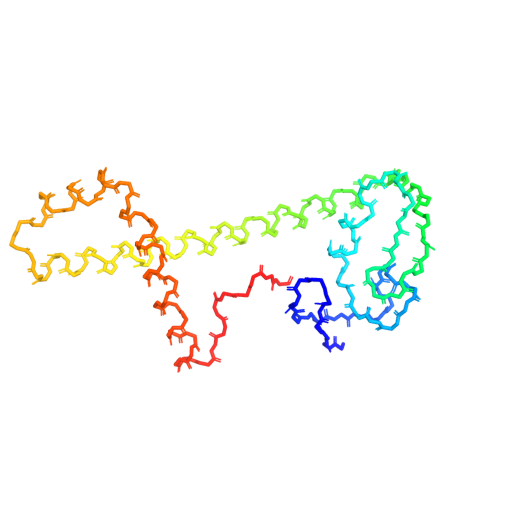 80 ? 0.769 7.220 3.008 1.00 87.19 80 PHE A C 1
ATOM 657 O O . PHE A 1 80 ? 1.201 7.048 1.869 1.00 87.19 80 PHE A O 1
ATOM 664 N N . SER A 1 81 ? 1.582 7.253 4.068 1.00 87.31 81 SER A N 1
ATOM 665 C CA . SER A 1 81 ? 3.036 7.113 3.950 1.00 87.31 81 SER A CA 1
ATOM 666 C C . SER A 1 81 ? 3.468 5.719 3.477 1.00 87.31 81 SER A C 1
ATOM 668 O O . SER A 1 81 ? 4.409 5.623 2.689 1.00 87.31 81 SER A O 1
ATOM 670 N N . ILE A 1 82 ? 2.750 4.653 3.863 1.00 89.31 82 ILE A N 1
ATOM 671 C CA . ILE A 1 82 ? 2.965 3.300 3.320 1.00 89.31 82 ILE A CA 1
ATOM 672 C C . ILE A 1 82 ? 2.715 3.283 1.808 1.00 89.31 82 ILE A C 1
ATOM 674 O O . ILE A 1 82 ? 3.565 2.816 1.051 1.00 89.31 82 ILE A O 1
ATOM 678 N N . LEU A 1 83 ? 1.581 3.828 1.357 1.00 91.56 83 LEU A N 1
ATOM 679 C CA . LEU A 1 83 ? 1.251 3.880 -0.071 1.00 91.56 83 LEU A CA 1
ATOM 680 C C . LEU A 1 83 ? 2.292 4.681 -0.859 1.00 91.56 83 LEU A C 1
ATOM 682 O O . LEU A 1 83 ? 2.757 4.237 -1.910 1.00 91.56 83 LEU A O 1
ATOM 686 N N . LEU A 1 84 ? 2.710 5.831 -0.323 1.00 92.75 84 LEU A N 1
ATOM 687 C CA . LEU A 1 84 ? 3.759 6.647 -0.925 1.00 92.75 84 LEU A CA 1
ATOM 688 C C . LEU A 1 84 ? 5.075 5.864 -1.031 1.00 92.75 84 LEU A C 1
ATOM 690 O O . LEU A 1 84 ? 5.710 5.882 -2.082 1.00 92.75 84 LEU A O 1
ATOM 694 N N . LYS A 1 85 ? 5.461 5.136 0.024 1.00 92.31 85 LYS A N 1
ATOM 695 C CA . LYS A 1 85 ? 6.656 4.280 0.038 1.00 92.31 85 LYS A CA 1
ATOM 696 C C . LYS A 1 85 ? 6.604 3.226 -1.069 1.00 92.31 85 LYS A C 1
ATOM 698 O O . LYS A 1 85 ? 7.609 3.027 -1.746 1.00 92.31 85 LYS A O 1
ATOM 703 N N . TRP A 1 86 ? 5.458 2.579 -1.287 1.00 94.62 86 TRP A N 1
ATOM 704 C CA . TRP A 1 86 ? 5.302 1.591 -2.363 1.00 94.62 86 TRP A CA 1
ATOM 705 C C . TRP A 1 86 ? 5.475 2.212 -3.741 1.00 94.62 86 TRP A C 1
ATOM 707 O O . TRP A 1 86 ? 6.258 1.707 -4.542 1.00 94.62 86 TRP A O 1
ATOM 717 N N . ILE A 1 87 ? 4.799 3.334 -3.997 1.00 95.88 87 ILE A N 1
ATOM 718 C CA . ILE A 1 87 ? 4.918 4.060 -5.266 1.00 95.88 87 ILE A CA 1
ATOM 719 C C . ILE A 1 87 ? 6.380 4.436 -5.515 1.00 95.88 87 ILE A C 1
ATOM 721 O O . ILE A 1 87 ? 6.903 4.204 -6.601 1.00 95.88 87 ILE A O 1
ATOM 725 N N . LEU A 1 88 ? 7.055 4.969 -4.497 1.00 95.69 88 LEU A N 1
ATOM 726 C CA . LEU A 1 88 ? 8.415 5.483 -4.609 1.00 95.69 88 LEU A CA 1
ATOM 727 C C . LEU A 1 88 ? 9.432 4.361 -4.865 1.00 95.69 88 LEU A C 1
ATOM 729 O O . LEU A 1 88 ? 10.274 4.494 -5.751 1.00 95.69 88 LEU A O 1
ATOM 733 N N . ILE A 1 89 ? 9.314 3.230 -4.160 1.00 95.88 89 ILE A N 1
ATOM 734 C CA . ILE A 1 89 ? 10.156 2.045 -4.390 1.00 95.88 89 ILE A CA 1
ATOM 735 C C . ILE A 1 89 ? 9.914 1.481 -5.790 1.00 95.88 89 ILE A C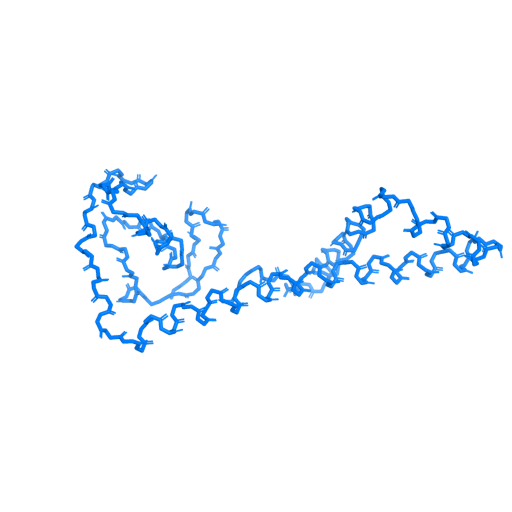 1
ATOM 737 O O . ILE A 1 89 ? 10.870 1.301 -6.542 1.00 95.88 89 ILE A O 1
ATOM 741 N N . GLY A 1 90 ? 8.652 1.255 -6.166 1.00 96.31 90 GLY A N 1
ATOM 742 C CA . GLY A 1 90 ? 8.308 0.738 -7.491 1.00 96.31 90 GLY A CA 1
ATOM 743 C C . GLY A 1 90 ? 8.814 1.640 -8.617 1.00 96.31 90 GLY A C 1
ATOM 744 O O . GLY A 1 90 ? 9.364 1.153 -9.609 1.00 96.31 90 GLY A O 1
ATOM 745 N N . TYR A 1 91 ? 8.708 2.959 -8.435 1.00 96.56 91 TYR A N 1
ATOM 746 C CA . TYR A 1 91 ? 9.155 3.936 -9.419 1.00 96.56 91 TYR A CA 1
ATOM 747 C C . TYR A 1 91 ? 10.677 3.914 -9.559 1.00 96.56 91 TYR A C 1
ATOM 749 O O . TYR A 1 91 ? 11.176 3.794 -10.676 1.00 96.56 91 TYR A O 1
ATOM 757 N N . ILE A 1 92 ? 11.427 3.948 -8.450 1.00 96.31 92 ILE A N 1
ATOM 758 C CA . ILE A 1 92 ? 12.897 3.866 -8.478 1.00 96.31 92 ILE A CA 1
ATOM 759 C C . ILE A 1 92 ? 13.354 2.573 -9.154 1.00 96.31 92 ILE A C 1
ATOM 761 O O . ILE A 1 92 ? 14.203 2.619 -10.044 1.00 96.31 92 ILE A O 1
ATOM 765 N N . THR A 1 93 ? 12.778 1.428 -8.781 1.00 95.00 93 THR A N 1
ATOM 766 C CA . THR A 1 93 ? 13.130 0.145 -9.398 1.00 95.00 93 THR A CA 1
ATOM 767 C C . THR A 1 93 ? 12.849 0.154 -10.896 1.00 95.00 93 THR A C 1
ATOM 769 O O . THR A 1 93 ? 13.693 -0.288 -11.672 1.00 95.00 93 THR A O 1
ATOM 772 N N . THR A 1 94 ? 11.718 0.719 -11.322 1.00 95.00 94 THR A N 1
ATOM 773 C CA . THR A 1 94 ? 11.397 0.833 -12.749 1.00 95.00 94 THR A CA 1
ATOM 774 C C . THR A 1 94 ? 12.387 1.739 -13.480 1.00 95.00 94 THR A C 1
ATOM 776 O O . THR A 1 94 ? 12.872 1.360 -14.541 1.00 95.00 94 THR A O 1
ATOM 779 N N . ASN A 1 95 ? 12.764 2.882 -12.899 1.00 94.69 95 ASN A N 1
ATOM 780 C CA . ASN A 1 95 ? 13.771 3.771 -13.486 1.00 94.69 95 ASN A CA 1
ATOM 781 C C . ASN A 1 95 ? 15.118 3.055 -13.657 1.00 94.69 95 ASN A C 1
ATOM 783 O O . ASN A 1 95 ? 15.742 3.185 -14.705 1.00 94.69 95 ASN A O 1
ATOM 787 N N . ILE A 1 96 ? 15.542 2.262 -12.666 1.00 94.94 96 ILE A N 1
ATOM 788 C CA . ILE A 1 96 ? 16.771 1.458 -12.753 1.00 94.94 96 ILE A CA 1
ATOM 789 C C . ILE A 1 96 ? 16.661 0.419 -13.877 1.00 94.94 96 ILE A C 1
ATOM 791 O O . ILE A 1 96 ? 17.588 0.285 -14.670 1.00 94.94 96 ILE A O 1
ATOM 795 N N . ILE A 1 97 ? 15.535 -0.295 -13.979 1.00 93.81 97 ILE A N 1
ATOM 796 C CA . ILE A 1 97 ? 15.317 -1.294 -15.037 1.00 93.81 97 ILE A CA 1
ATOM 797 C C . ILE A 1 97 ? 15.361 -0.633 -16.418 1.00 93.81 97 ILE A C 1
ATOM 799 O O . ILE A 1 97 ? 16.086 -1.097 -17.294 1.00 93.81 97 ILE A O 1
ATOM 803 N N . VAL A 1 98 ? 14.631 0.465 -16.617 1.00 94.62 98 VAL A N 1
ATOM 804 C CA . VAL A 1 98 ? 14.608 1.172 -17.904 1.00 94.62 98 VAL A CA 1
ATOM 805 C C . VAL A 1 98 ? 16.000 1.708 -18.244 1.00 94.62 98 VAL A C 1
ATOM 807 O O . VAL A 1 98 ? 16.450 1.530 -19.368 1.00 94.62 98 VAL A O 1
ATOM 810 N N . ALA A 1 99 ? 16.724 2.277 -17.277 1.00 94.06 99 ALA A N 1
ATOM 811 C CA . ALA A 1 99 ? 18.076 2.789 -17.500 1.00 94.06 99 ALA A CA 1
ATOM 812 C C . ALA A 1 99 ? 19.102 1.699 -17.864 1.00 94.06 99 ALA A C 1
ATOM 814 O O . ALA A 1 99 ? 20.072 1.990 -18.559 1.00 94.06 99 ALA A O 1
ATOM 815 N N . LEU A 1 100 ? 18.918 0.464 -17.385 1.00 94.81 100 LEU A N 1
ATOM 816 C CA . LEU A 1 100 ? 19.836 -0.648 -17.656 1.00 94.81 100 LEU A CA 1
ATOM 817 C C . LEU A 1 100 ? 19.500 -1.422 -18.934 1.00 94.81 100 LEU A C 1
ATOM 819 O O . LEU A 1 100 ? 20.408 -1.951 -19.571 1.00 94.81 100 LEU A O 1
ATOM 823 N N . PHE A 1 101 ? 18.215 -1.535 -19.280 1.00 94.62 101 PHE A N 1
ATOM 824 C CA . PHE A 1 101 ? 17.745 -2.470 -20.308 1.00 94.62 101 PHE A CA 1
ATOM 825 C C . PHE A 1 101 ? 17.097 -1.803 -21.525 1.00 94.62 101 PHE A C 1
ATOM 827 O O . PHE A 1 101 ? 16.772 -2.506 -22.481 1.00 94.62 101 PHE A O 1
ATOM 834 N N . VAL A 1 102 ? 16.894 -0.483 -21.513 1.00 92.94 102 VAL A N 1
ATOM 835 C CA . VAL A 1 102 ? 16.234 0.241 -22.604 1.00 92.94 102 VAL A CA 1
ATOM 836 C C . VAL A 1 102 ? 17.140 1.359 -23.109 1.00 92.94 102 VAL A C 1
ATOM 838 O O . VAL A 1 102 ? 17.573 2.211 -22.338 1.00 92.94 102 VAL A O 1
ATOM 841 N N . GLU A 1 103 ? 17.422 1.359 -24.413 1.00 88.44 103 GLU A N 1
ATOM 842 C CA . GLU A 1 103 ? 18.348 2.317 -25.037 1.00 88.44 103 GLU A CA 1
ATOM 843 C C . GLU A 1 103 ? 17.835 3.767 -24.942 1.00 88.44 103 GLU A C 1
ATOM 845 O O . GLU A 1 103 ? 18.590 4.670 -24.583 1.00 88.44 103 GLU A O 1
ATOM 850 N N . ASP A 1 104 ? 16.533 3.987 -25.158 1.00 93.31 104 ASP A N 1
ATOM 851 C CA . ASP A 1 104 ? 15.896 5.308 -25.096 1.00 93.31 104 ASP A CA 1
ATOM 852 C C . ASP A 1 104 ? 15.175 5.546 -23.762 1.00 93.31 104 ASP A C 1
ATOM 854 O O . ASP A 1 104 ? 13.940 5.545 -23.669 1.00 93.31 104 ASP A O 1
ATOM 858 N N . TYR A 1 105 ? 15.963 5.787 -22.711 1.00 93.69 105 TYR A N 1
ATOM 859 C CA . TYR A 1 105 ? 15.464 6.019 -21.350 1.00 93.69 105 TYR A CA 1
ATOM 860 C C . TYR A 1 105 ? 14.380 7.109 -21.277 1.00 93.69 105 TYR A C 1
ATOM 862 O O . TYR A 1 105 ? 13.295 6.874 -20.745 1.00 93.69 105 TYR A O 1
ATOM 870 N N . TRP A 1 106 ? 14.651 8.298 -21.827 1.00 95.19 106 TRP A N 1
ATOM 871 C CA . TRP A 1 106 ? 13.762 9.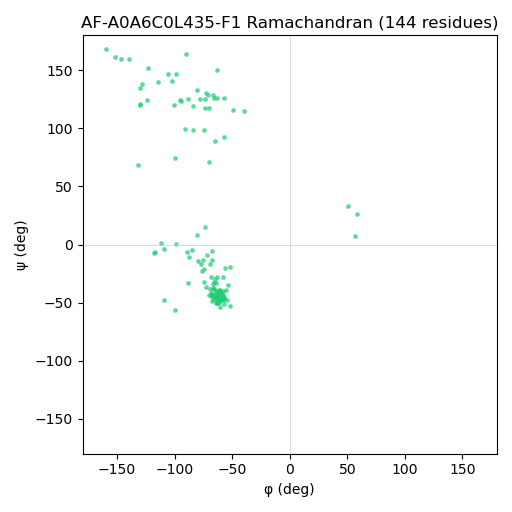458 -21.680 1.00 95.19 106 TRP A CA 1
ATOM 872 C C . TRP A 1 106 ? 12.411 9.251 -22.362 1.00 95.19 106 TRP A C 1
ATOM 874 O O . TRP A 1 106 ? 11.377 9.517 -21.754 1.00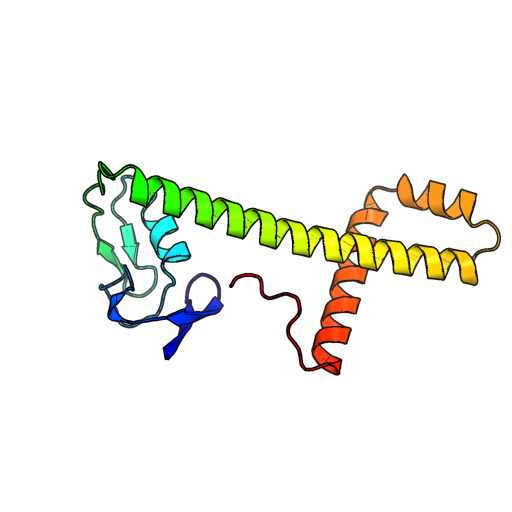 95.19 106 TRP A O 1
ATOM 884 N N . SER A 1 107 ? 12.412 8.736 -23.594 1.00 95.31 107 SER A N 1
ATOM 885 C CA . SER A 1 107 ? 11.173 8.463 -24.331 1.00 95.31 107 SER A CA 1
ATOM 886 C C . SER A 1 107 ? 10.355 7.360 -23.661 1.00 95.31 107 SER A C 1
ATOM 888 O O . SER A 1 107 ? 9.133 7.467 -23.566 1.00 95.31 107 SER A O 1
ATOM 890 N N . SER A 1 108 ? 11.026 6.332 -23.139 1.00 94.69 108 SER A N 1
ATOM 891 C CA . SER A 1 108 ? 10.364 5.213 -22.467 1.00 94.69 108 SER A CA 1
ATOM 892 C C . SER A 1 108 ? 9.727 5.635 -21.146 1.00 94.69 108 SER A C 1
ATOM 894 O O . SER A 1 108 ? 8.579 5.286 -20.878 1.00 94.69 108 SER A O 1
ATOM 896 N N . MET A 1 109 ? 10.433 6.427 -20.334 1.00 95.50 109 MET A N 1
ATOM 897 C CA . MET A 1 109 ? 9.883 6.946 -19.080 1.00 95.50 109 MET A CA 1
ATOM 898 C C . MET A 1 109 ? 8.737 7.932 -19.313 1.00 95.50 109 MET A C 1
ATOM 900 O O . MET A 1 109 ? 7.758 7.901 -18.569 1.00 95.50 109 MET A O 1
ATOM 904 N N . ASP A 1 110 ? 8.819 8.767 -20.350 1.00 95.88 110 ASP A N 1
ATOM 905 C CA . ASP A 1 110 ? 7.725 9.667 -20.725 1.00 95.88 110 ASP A CA 1
ATOM 906 C C . ASP A 1 110 ? 6.464 8.886 -21.127 1.00 95.88 110 ASP A C 1
ATOM 908 O O . ASP A 1 110 ? 5.374 9.152 -20.614 1.00 95.88 110 ASP A O 1
ATOM 912 N N . PHE A 1 111 ? 6.623 7.847 -21.955 1.00 95.81 111 PHE A N 1
ATOM 913 C CA . PHE A 1 111 ? 5.529 6.952 -22.334 1.00 95.81 111 PHE A CA 1
ATOM 914 C C . PHE A 1 111 ? 4.900 6.249 -21.122 1.00 95.81 111 PHE A C 1
ATOM 916 O O . PHE A 1 111 ? 3.674 6.210 -20.994 1.00 95.81 111 PHE A O 1
ATOM 923 N N . LEU A 1 112 ? 5.723 5.706 -20.219 1.00 94.81 112 LEU A N 1
ATOM 924 C CA . LEU A 1 112 ? 5.244 5.013 -19.021 1.00 94.81 112 LEU A CA 1
ATOM 925 C C . LEU A 1 112 ? 4.482 5.959 -18.086 1.00 94.81 112 LEU A C 1
ATOM 927 O O . LEU A 1 112 ? 3.384 5.623 -17.652 1.00 94.81 112 LEU A O 1
ATOM 931 N N . ASN A 1 113 ? 5.007 7.159 -17.828 1.00 95.00 113 ASN A N 1
ATOM 932 C CA . ASN A 1 113 ? 4.390 8.123 -16.913 1.00 95.00 113 ASN A CA 1
ATOM 933 C C . ASN A 1 113 ? 3.016 8.619 -17.386 1.00 95.00 113 ASN A C 1
ATOM 935 O O . ASN A 1 113 ? 2.134 8.863 -16.556 1.00 95.00 113 ASN A O 1
ATOM 939 N N . HIS A 1 114 ? 2.818 8.731 -18.702 1.00 95.94 114 HIS A N 1
ATOM 940 C CA . HIS A 1 114 ? 1.534 9.107 -19.299 1.00 95.94 114 HIS A CA 1
ATOM 941 C C . HIS A 1 114 ? 0.530 7.949 -19.369 1.00 95.94 114 HIS A C 1
ATOM 943 O O . HIS A 1 114 ? -0.662 8.174 -19.595 1.00 95.94 114 HIS A O 1
ATOM 949 N N . ASN A 1 115 ? 0.975 6.708 -19.167 1.00 95.00 115 ASN A N 1
ATOM 950 C CA . ASN A 1 115 ? 0.100 5.550 -19.191 1.00 95.00 115 ASN A CA 1
ATOM 951 C C . ASN A 1 115 ? -0.575 5.350 -17.826 1.00 95.00 115 ASN A C 1
ATOM 953 O O . ASN A 1 115 ? 0.072 5.086 -16.817 1.00 95.00 115 ASN A O 1
ATOM 957 N N . LEU A 1 116 ? -1.906 5.414 -17.787 1.00 92.69 116 LEU A N 1
ATOM 958 C CA . LEU A 1 116 ? -2.662 5.319 -16.534 1.00 92.69 116 LEU A CA 1
ATOM 959 C C . LEU A 1 116 ? -2.485 3.964 -15.823 1.00 92.69 116 LEU A C 1
ATOM 961 O O . LEU A 1 116 ? -2.548 3.901 -14.596 1.00 92.69 116 LEU A O 1
ATOM 965 N N . TYR A 1 117 ? -2.203 2.891 -16.570 1.00 94.25 117 TYR A N 1
ATOM 966 C CA . TYR A 1 117 ? -1.958 1.558 -16.009 1.00 94.25 117 TYR A CA 1
ATOM 967 C C . TYR A 1 117 ? -0.567 1.400 -15.389 1.00 94.25 117 TYR A C 1
ATOM 969 O O . TYR A 1 117 ? -0.357 0.475 -14.602 1.00 94.25 117 TYR A O 1
ATOM 977 N N . PHE A 1 118 ? 0.373 2.298 -15.697 1.00 94.56 118 PHE A N 1
ATOM 978 C CA . PHE A 1 118 ? 1.716 2.253 -15.130 1.00 94.56 118 PHE A CA 1
ATOM 979 C C . PHE A 1 118 ? 1.686 2.404 -13.609 1.00 94.56 118 PHE A C 1
ATOM 981 O O . PHE A 1 118 ? 2.316 1.621 -12.906 1.00 94.56 118 PHE A O 1
ATOM 988 N N . TRP A 1 119 ? 0.905 3.349 -13.084 1.00 94.62 119 TRP A N 1
ATOM 989 C CA . TRP A 1 119 ? 0.89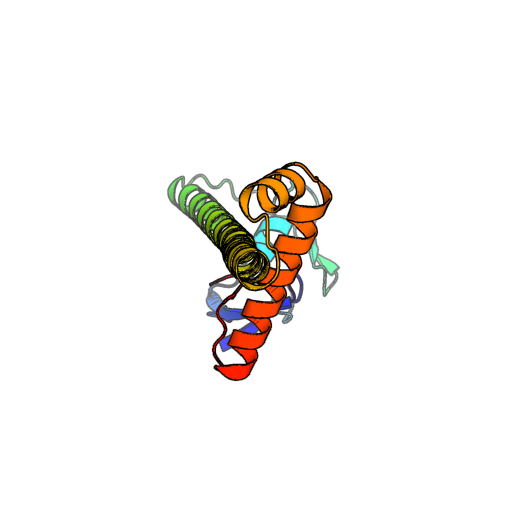3 3.671 -11.655 1.00 94.62 119 TRP A CA 1
ATOM 990 C C . TRP A 1 119 ? 0.381 2.529 -10.760 1.00 94.62 119 TRP A C 1
ATOM 992 O O . TRP A 1 119 ? 1.058 2.219 -9.773 1.00 94.62 119 TRP A O 1
ATOM 1002 N N . PRO A 1 120 ? -0.733 1.834 -11.082 1.00 95.00 120 PRO A N 1
ATOM 1003 C CA . PRO A 1 120 ? -1.133 0.631 -10.354 1.00 95.00 120 PRO A CA 1
ATOM 1004 C C . PRO A 1 120 ? -0.070 -0.472 -10.394 1.00 95.00 120 PRO A C 1
ATOM 1006 O O . PRO A 1 120 ? 0.283 -1.006 -9.346 1.00 95.00 120 PRO A O 1
ATOM 1009 N N . ILE A 1 121 ? 0.494 -0.767 -11.572 1.00 93.69 121 ILE A N 1
ATOM 1010 C CA . ILE A 1 121 ? 1.513 -1.819 -11.737 1.00 93.69 121 ILE A CA 1
ATOM 1011 C C . ILE A 1 121 ? 2.782 -1.474 -10.946 1.00 93.69 121 ILE A C 1
ATOM 1013 O O . ILE A 1 121 ? 3.311 -2.313 -10.218 1.00 93.69 121 ILE A O 1
ATOM 1017 N N . CYS A 1 122 ? 3.233 -0.223 -11.040 1.00 94.94 122 CYS A N 1
ATOM 1018 C CA . CYS A 1 122 ? 4.366 0.327 -10.305 1.00 94.94 122 CYS A CA 1
ATOM 1019 C C . CYS A 1 122 ? 4.163 0.187 -8.790 1.00 94.94 122 CYS A C 1
ATOM 1021 O O . CYS A 1 122 ? 5.050 -0.284 -8.078 1.00 94.94 122 CYS A O 1
ATOM 1023 N N . THR A 1 123 ? 2.971 0.531 -8.299 1.00 95.06 123 THR A N 1
ATOM 1024 C CA . THR A 1 123 ? 2.623 0.406 -6.877 1.00 95.06 123 THR A CA 1
ATOM 1025 C C . THR A 1 123 ? 2.639 -1.055 -6.423 1.00 95.06 123 THR A C 1
ATOM 1027 O O . THR A 1 123 ? 3.215 -1.361 -5.379 1.00 95.06 123 THR A O 1
ATOM 1030 N N . SER A 1 124 ? 2.073 -1.974 -7.216 1.00 94.38 124 SER A N 1
ATOM 1031 C CA . SER A 1 124 ? 2.097 -3.414 -6.922 1.00 94.38 124 SER A CA 1
ATOM 1032 C C . SER A 1 124 ? 3.519 -3.979 -6.887 1.00 94.38 124 SER A C 1
ATOM 1034 O O . SER A 1 124 ? 3.839 -4.775 -6.006 1.00 94.38 124 SER A O 1
ATOM 1036 N N . TYR A 1 125 ? 4.394 -3.538 -7.795 1.00 94.06 125 TYR A N 1
ATOM 1037 C CA . TYR A 1 125 ? 5.810 -3.912 -7.780 1.00 94.06 125 TYR A CA 1
ATOM 1038 C C . TYR A 1 125 ? 6.521 -3.420 -6.518 1.00 94.06 125 TYR A C 1
ATOM 1040 O O . TYR A 1 125 ? 7.233 -4.186 -5.870 1.00 94.06 125 TYR A O 1
ATOM 1048 N N . GLY A 1 126 ? 6.296 -2.162 -6.134 1.00 95.00 126 GLY A N 1
ATOM 1049 C CA . GLY A 1 126 ? 6.854 -1.609 -4.904 1.00 95.00 126 GLY A CA 1
ATOM 1050 C C . GLY A 1 126 ? 6.385 -2.350 -3.652 1.00 95.00 126 GLY A C 1
ATOM 1051 O O . GLY A 1 126 ? 7.201 -2.648 -2.781 1.00 95.00 126 GLY A O 1
ATOM 1052 N N . TYR A 1 127 ? 5.101 -2.713 -3.587 1.00 94.38 127 TYR A N 1
ATOM 1053 C CA . TYR A 1 127 ? 4.557 -3.557 -2.520 1.00 94.38 127 TYR A CA 1
ATOM 1054 C C . TYR A 1 127 ? 5.291 -4.903 -2.428 1.00 94.38 127 TYR A C 1
ATOM 1056 O O . TYR A 1 127 ? 5.797 -5.246 -1.359 1.00 94.38 127 TYR A O 1
ATOM 1064 N N . LEU A 1 128 ? 5.425 -5.619 -3.552 1.00 94.75 128 LEU A N 1
ATOM 1065 C CA . LEU A 1 128 ? 6.100 -6.922 -3.604 1.00 94.75 128 LEU A CA 1
ATOM 1066 C C . LEU A 1 128 ? 7.551 -6.851 -3.117 1.00 94.75 128 LEU A C 1
ATOM 1068 O O . LEU A 1 128 ? 7.974 -7.703 -2.337 1.00 94.75 128 LEU A O 1
ATOM 1072 N N . ILE A 1 129 ? 8.302 -5.831 -3.540 1.00 93.50 129 ILE A N 1
ATOM 1073 C CA . ILE A 1 129 ? 9.701 -5.641 -3.126 1.00 93.50 129 ILE A CA 1
ATOM 1074 C C . ILE A 1 129 ? 9.800 -5.464 -1.614 1.00 93.50 129 ILE A C 1
ATOM 1076 O O . ILE A 1 129 ? 10.685 -6.037 -0.979 1.00 93.50 129 ILE A O 1
ATOM 1080 N N . VAL A 1 130 ? 8.889 -4.694 -1.020 1.00 91.81 130 VAL A N 1
ATOM 1081 C CA . VAL A 1 130 ? 8.896 -4.517 0.430 1.00 91.81 130 VAL A CA 1
ATOM 1082 C C . VAL A 1 130 ? 8.507 -5.812 1.142 1.00 91.81 130 VAL A C 1
ATOM 1084 O O . VAL A 1 130 ? 9.189 -6.164 2.093 1.00 91.81 130 VAL A O 1
ATOM 1087 N N . CYS A 1 131 ? 7.507 -6.565 0.673 1.00 90.56 131 CYS A N 1
ATOM 1088 C CA . CYS A 1 131 ? 7.175 -7.865 1.274 1.00 90.56 131 CYS A CA 1
ATOM 1089 C C . CYS A 1 131 ? 8.343 -8.857 1.198 1.00 90.56 131 CYS A C 1
ATOM 1091 O O . CYS A 1 131 ? 8.618 -9.565 2.165 1.00 90.56 131 CYS A O 1
ATOM 1093 N N . MET A 1 132 ? 9.065 -8.887 0.073 1.00 92.19 132 MET A N 1
ATOM 1094 C CA . MET A 1 132 ? 10.291 -9.678 -0.048 1.00 92.19 132 MET A CA 1
ATOM 1095 C C . MET A 1 132 ? 11.332 -9.227 0.978 1.00 92.19 132 MET A C 1
ATOM 1097 O O . MET A 1 132 ? 11.903 -10.060 1.676 1.00 92.19 132 MET A O 1
ATOM 1101 N N . TYR A 1 133 ? 11.558 -7.917 1.105 1.00 91.31 133 TYR A N 1
ATOM 1102 C CA . TYR A 1 133 ? 12.484 -7.375 2.095 1.00 91.31 133 TYR A CA 1
ATOM 1103 C C . TYR A 1 133 ? 12.097 -7.769 3.525 1.00 91.31 133 TYR A C 1
ATOM 1105 O O . TYR A 1 133 ? 12.958 -8.223 4.273 1.00 91.31 133 TYR A O 1
ATOM 1113 N N . GLU A 1 134 ? 10.827 -7.639 3.906 1.00 90.31 134 GLU A N 1
ATOM 1114 C CA . GLU A 1 134 ? 10.333 -8.019 5.237 1.00 90.31 134 GLU A CA 1
ATOM 1115 C C . GLU A 1 134 ? 10.548 -9.505 5.517 1.00 90.31 134 GLU A C 1
ATOM 1117 O O . GLU A 1 134 ? 11.052 -9.867 6.579 1.00 90.31 134 GLU A O 1
ATOM 1122 N N . TYR A 1 135 ? 10.245 -10.356 4.533 1.00 88.88 135 TYR A N 1
ATOM 1123 C CA . TYR A 1 135 ? 10.471 -11.794 4.625 1.00 88.88 135 TYR A CA 1
ATOM 1124 C C . TYR A 1 135 ? 11.954 -12.130 4.841 1.00 88.88 135 TYR A C 1
ATOM 1126 O O . TYR A 1 135 ? 12.287 -12.918 5.723 1.00 88.88 135 TYR A O 1
ATOM 1134 N N . PHE A 1 136 ? 12.860 -11.513 4.075 1.00 91.31 136 PHE A N 1
ATOM 1135 C CA . PHE A 1 136 ? 14.299 -11.780 4.187 1.00 91.31 136 PHE A CA 1
ATOM 1136 C C . PHE A 1 136 ? 14.947 -11.165 5.428 1.00 91.31 136 PHE A C 1
ATOM 1138 O O . PHE A 1 136 ? 15.906 -11.722 5.958 1.00 91.31 136 PHE A O 1
ATOM 1145 N N . SER A 1 137 ? 14.454 -10.013 5.877 1.00 89.56 137 SER A N 1
ATOM 1146 C CA . SER A 1 137 ? 14.991 -9.308 7.044 1.00 89.56 137 SER A CA 1
ATOM 1147 C C . SER A 1 137 ? 14.368 -9.768 8.361 1.00 89.56 137 SER A C 1
ATOM 1149 O O . SER A 1 137 ? 14.884 -9.410 9.415 1.00 89.56 137 SER A O 1
ATOM 1151 N N . ASN A 1 138 ? 13.287 -10.557 8.315 1.00 85.44 138 ASN A N 1
ATOM 1152 C CA . ASN A 1 138 ? 12.464 -10.914 9.472 1.00 85.44 138 ASN A CA 1
ATOM 1153 C C . ASN A 1 138 ? 12.029 -9.677 10.288 1.00 85.44 138 ASN A C 1
ATOM 1155 O O . ASN A 1 138 ? 11.930 -9.717 11.516 1.00 85.44 138 ASN A O 1
ATOM 1159 N N . HIS A 1 139 ? 11.810 -8.557 9.594 1.00 79.69 139 HIS A N 1
ATOM 1160 C CA . HIS A 1 139 ? 11.427 -7.276 10.173 1.00 79.69 139 HIS A CA 1
ATOM 1161 C C . HIS A 1 139 ? 10.222 -6.707 9.432 1.00 79.69 139 HIS A C 1
ATOM 1163 O O . HIS A 1 139 ? 10.296 -6.414 8.239 1.00 79.69 139 HIS A O 1
ATOM 1169 N N . THR A 1 140 ? 9.123 -6.489 10.152 1.00 79.44 140 THR A N 1
ATOM 1170 C CA . THR A 1 140 ? 7.917 -5.866 9.600 1.00 79.44 140 THR A CA 1
ATOM 1171 C C . THR A 1 140 ? 8.152 -4.370 9.392 1.00 79.44 140 THR A C 1
ATOM 1173 O O . THR A 1 140 ? 8.389 -3.622 10.337 1.00 79.44 140 THR A O 1
ATOM 1176 N N . CYS A 1 141 ? 8.089 -3.927 8.140 1.00 72.38 141 CYS A N 1
ATOM 1177 C CA . CYS A 1 141 ? 8.343 -2.554 7.701 1.00 72.38 141 CYS A CA 1
ATOM 1178 C C . CYS A 1 141 ? 7.063 -1.826 7.246 1.00 72.38 141 CYS A C 1
ATOM 1180 O O . CYS A 1 141 ? 7.129 -0.654 6.851 1.00 72.38 141 CYS A O 1
ATOM 1182 N N . GLN A 1 142 ? 5.939 -2.541 7.235 1.00 70.75 142 GLN A N 1
ATOM 1183 C CA . GLN A 1 142 ? 4.590 -2.123 6.878 1.00 70.75 142 GLN A CA 1
ATOM 1184 C C . GLN A 1 142 ? 3.616 -2.589 7.970 1.00 70.75 142 GLN A C 1
ATOM 1186 O O . GLN A 1 142 ? 2.794 -3.480 7.767 1.00 70.75 142 GLN A O 1
ATOM 1191 N N . GLN A 1 143 ? 3.706 -2.009 9.162 1.00 66.12 143 GLN A N 1
ATOM 1192 C CA . GLN A 1 143 ? 2.706 -2.257 10.198 1.00 66.12 143 GLN A CA 1
ATOM 1193 C C . GLN A 1 143 ? 1.539 -1.319 9.969 1.00 66.12 143 GLN A C 1
ATOM 1195 O O . GLN A 1 143 ? 1.628 -0.169 10.357 1.00 66.12 143 GLN A O 1
ATOM 1200 N N . TRP A 1 144 ? 0.458 -1.775 9.337 1.00 53.38 144 TRP A N 1
ATOM 1201 C CA . TRP A 1 144 ? -0.667 -0.911 8.963 1.00 53.38 144 TRP A CA 1
ATOM 1202 C C . TRP A 1 144 ? -1.237 -0.058 10.107 1.00 53.38 144 TRP A C 1
ATOM 1204 O O . TRP A 1 144 ? -1.819 0.982 9.782 1.00 53.38 144 TRP A O 1
ATOM 1214 N N . TYR A 1 145 ? -0.975 -0.425 11.375 1.00 47.31 145 TYR A N 1
ATOM 1215 C CA . TYR A 1 145 ? -0.993 0.469 12.540 1.00 47.31 145 TYR A CA 1
ATOM 1216 C C . TYR A 1 145 ? 0.032 0.132 13.636 1.00 47.31 145 TYR A C 1
ATOM 1218 O O . TYR A 1 145 ? 0.507 -0.998 13.727 1.00 47.31 145 TYR A O 1
ATOM 1226 N N . HIS A 1 146 ? 0.306 1.157 14.459 1.00 40.53 146 HIS A N 1
ATOM 1227 C CA . HIS A 1 146 ? 1.007 1.142 15.749 1.00 40.53 146 HIS A CA 1
ATOM 1228 C C . HIS A 1 146 ? 0.005 1.204 16.906 1.00 40.53 146 HIS A C 1
ATOM 1230 O O . HIS A 1 146 ? -1.017 1.916 16.742 1.00 40.53 146 HIS A O 1
#

pLDDT: mean 80.72, std 14.19, range [40.53, 96.56]

Radius of gyration: 21.67 Å; Cα contacts (8 Å, |Δi|>4): 119; chains: 1; bounding box: 49×31×57 Å

Sequence (146 aa):
MSDICHICLEEYEYIPESLLKDCCPAFICNCCWGRLLDSNDIHHCPICETVFQVDRIDIADPISRYRYILNDCKCFFYRFSILLKWILIGYITTNIIVALFVEDYWSSMDFLNHNLYFWPICTSYGYLIVCMYEYFSNHTCQQWYH

Solvent-accessible surface area (backbone atoms only — not comparable to full-atom values): 8740 Å² total; per-residue (Å²): 93,74,52,55,16,78,80,82,71,45,76,43,80,49,58,82,89,73,52,81,71,78,91,60,90,74,52,57,48,57,70,63,49,49,63,68,61,73,54,99,57,85,38,59,41,97,85,78,58,52,74,46,72,75,70,75,78,73,67,80,50,66,67,61,55,49,52,51,54,52,49,53,50,50,52,50,53,52,47,50,49,52,55,50,50,16,37,52,48,15,46,52,54,47,52,53,49,38,63,74,75,39,93,58,42,68,64,51,53,53,55,44,72,73,35,78,67,41,59,62,54,29,27,53,49,13,45,51,54,49,53,52,48,25,66,76,65,76,43,88,85,78,64,86,68,134